Protein AF-A0A0K1PYE2-F1 (afdb_monomer_lite)

Sequence (99 aa):
MSRTDLDAFAVRWLQSVCDGTPLDPLLGGALDPAAFAERAAAVRTRLGGPLEGTVDEIVCEGERIAWRWTVRGQNGTARGVNFQEIAAGRAIAHWTLAI

pLDDT: mean 95.78, std 4.64, range [59.56, 98.44]

Organism: NCBI:txid1391654

Secondary structure (DSSP, 8-state):
--HHHHHHHHHHHHHHHHHT--SGGGB-TT--HHHHHHHHHHHHHHH-SS-EEEEEEEEEETTEEEEEEEEEETTEEEEEEEEEEEETTEEEEEEEEE-

Radius of gyration: 12.72 Å; chains: 1; bounding box: 27×24×35 Å

Foldseek 3Di:
DDPVLVVVLVVVQQVCLQVVPFCVVQADAPDDSVVVSVVSVVVDVQQDDRKDKDFPDWDDDPQWIKTKMWIHHPNGIWIWIKIFGDDPNHTNDIDIDID

Structure (mmCIF, N/CA/C/O backbone):
data_AF-A0A0K1PYE2-F1
#
_entry.id   AF-A0A0K1PYE2-F1
#
loop_
_atom_site.group_PDB
_atom_site.id
_atom_site.type_symbol
_atom_site.label_atom_id
_atom_site.label_alt_id
_atom_site.label_comp_id
_atom_site.label_asym_id
_atom_site.label_entity_id
_atom_site.label_seq_id
_atom_site.pdbx_PDB_ins_code
_atom_site.Cartn_x
_atom_site.Cartn_y
_atom_s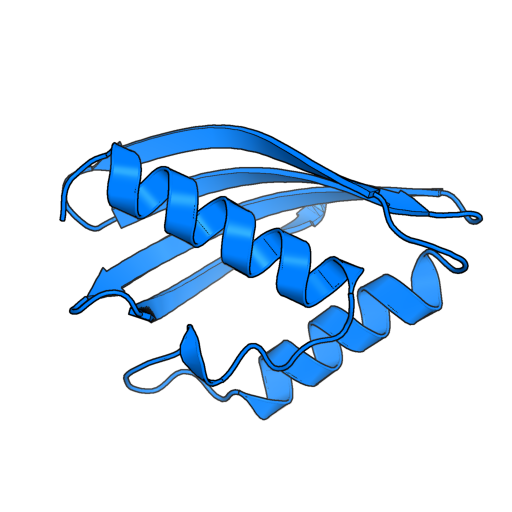ite.Cartn_z
_atom_site.occupancy
_atom_site.B_iso_or_equiv
_atom_site.auth_seq_id
_atom_site.auth_comp_id
_atom_site.auth_asym_id
_atom_site.auth_atom_id
_atom_site.pdbx_PDB_model_num
ATOM 1 N N . MET A 1 1 ? -7.984 2.398 16.968 1.00 86.06 1 MET A N 1
ATOM 2 C CA . MET A 1 1 ? -7.088 3.498 16.504 1.00 86.06 1 MET A CA 1
ATOM 3 C C . MET A 1 1 ? -7.907 4.713 16.051 1.00 86.06 1 MET A C 1
ATOM 5 O O . MET A 1 1 ? -9.103 4.545 15.837 1.00 86.06 1 MET A O 1
ATOM 9 N N . SER A 1 2 ? -7.329 5.917 15.920 1.00 93.56 2 SER A N 1
ATOM 10 C CA . SER A 1 2 ? -8.043 7.072 15.335 1.00 93.56 2 SER A CA 1
ATOM 11 C C . SER A 1 2 ? -8.041 7.016 13.800 1.00 93.56 2 SER A C 1
ATOM 13 O O . SER A 1 2 ? -7.204 6.335 13.208 1.00 93.56 2 SER A O 1
ATOM 15 N N . ARG A 1 3 ? -8.943 7.752 13.130 1.00 93.69 3 ARG A N 1
ATOM 16 C CA . ARG A 1 3 ? -8.928 7.847 11.658 1.00 93.69 3 ARG A CA 1
ATOM 17 C C . ARG A 1 3 ? -7.602 8.400 11.129 1.00 93.69 3 ARG A C 1
ATOM 19 O O . ARG A 1 3 ? -7.064 7.839 10.187 1.00 93.69 3 ARG A O 1
ATOM 26 N N . THR A 1 4 ? -7.042 9.414 11.783 1.00 96.06 4 THR A N 1
ATOM 27 C CA . THR A 1 4 ? -5.734 9.977 11.425 1.00 96.06 4 THR A CA 1
ATOM 28 C C . THR A 1 4 ? -4.625 8.922 11.451 1.00 96.06 4 THR A C 1
ATOM 30 O O . THR A 1 4 ? -3.777 8.902 10.562 1.00 96.06 4 THR A O 1
ATOM 33 N N . ASP A 1 5 ? -4.646 8.007 12.427 1.00 96.50 5 ASP A N 1
ATOM 34 C CA . ASP A 1 5 ? -3.661 6.919 12.499 1.00 96.50 5 ASP A CA 1
ATOM 35 C C . ASP A 1 5 ? -3.816 5.926 11.338 1.00 96.50 5 ASP A C 1
ATOM 37 O O . ASP A 1 5 ? -2.827 5.399 10.828 1.00 96.50 5 ASP A O 1
ATOM 41 N N . LEU A 1 6 ? -5.059 5.665 10.924 1.00 97.19 6 LEU A N 1
ATOM 42 C CA . LEU A 1 6 ? -5.387 4.771 9.814 1.00 97.19 6 LEU A CA 1
ATOM 43 C C . LEU A 1 6 ? -5.015 5.386 8.457 1.00 97.19 6 LEU A C 1
ATOM 45 O O . LEU A 1 6 ? -4.437 4.698 7.614 1.00 97.19 6 LEU A O 1
ATOM 49 N N . ASP A 1 7 ? -5.257 6.685 8.276 1.00 96.94 7 ASP A N 1
ATOM 50 C CA . ASP A 1 7 ? -4.814 7.436 7.098 1.00 96.94 7 ASP A CA 1
ATOM 51 C C . ASP A 1 7 ? -3.278 7.398 7.000 1.00 96.94 7 ASP A C 1
ATOM 53 O O . ASP A 1 7 ? -2.711 7.045 5.962 1.00 96.94 7 ASP A O 1
ATOM 57 N N . ALA A 1 8 ? -2.585 7.667 8.113 1.00 97.38 8 ALA A N 1
ATOM 58 C CA . ALA A 1 8 ? -1.126 7.602 8.183 1.00 97.38 8 ALA A CA 1
ATOM 59 C C . ALA A 1 8 ? -0.583 6.187 7.915 1.00 97.38 8 ALA A C 1
ATOM 61 O O . ALA A 1 8 ? 0.478 6.035 7.302 1.00 97.38 8 ALA A O 1
ATOM 62 N N . PHE A 1 9 ? -1.298 5.144 8.348 1.00 98.19 9 PHE A N 1
ATOM 63 C CA . PHE A 1 9 ? -0.953 3.757 8.046 1.00 98.19 9 PHE A CA 1
ATOM 64 C C . PHE A 1 9 ? -1.018 3.469 6.539 1.00 98.19 9 PHE A C 1
ATOM 66 O O . PHE A 1 9 ? -0.052 2.940 5.985 1.00 98.19 9 PHE A O 1
ATOM 73 N N . ALA A 1 10 ? -2.109 3.851 5.864 1.00 98.06 10 ALA A N 1
ATOM 74 C CA . ALA A 1 10 ? -2.272 3.648 4.422 1.00 98.06 10 ALA A CA 1
ATOM 75 C C . ALA A 1 10 ? -1.198 4.395 3.611 1.00 98.06 10 ALA A C 1
ATOM 77 O O . ALA A 1 10 ? -0.609 3.831 2.686 1.00 98.06 10 ALA A O 1
ATOM 78 N N . VAL A 1 11 ? -0.873 5.632 4.005 1.00 98.00 11 VAL A N 1
ATOM 79 C CA . VAL A 1 11 ? 0.196 6.423 3.375 1.00 98.00 11 VAL A CA 1
ATOM 80 C C . VAL A 1 11 ? 1.558 5.747 3.536 1.00 98.00 11 VAL A C 1
ATOM 82 O O . VAL A 1 11 ? 2.253 5.546 2.542 1.00 98.00 11 VAL A O 1
ATOM 85 N N . ARG A 1 12 ? 1.922 5.327 4.754 1.00 97.94 12 ARG A N 1
ATOM 86 C CA . ARG A 1 12 ? 3.179 4.600 5.016 1.00 97.94 12 ARG A CA 1
ATOM 87 C C . ARG A 1 12 ? 3.289 3.318 4.202 1.00 97.94 12 ARG A C 1
ATOM 89 O O . ARG A 1 12 ? 4.361 2.998 3.687 1.00 97.94 12 ARG A O 1
ATOM 96 N N . TRP A 1 13 ? 2.189 2.577 4.095 1.00 98.00 13 TRP A N 1
ATOM 97 C CA . TRP A 1 13 ? 2.133 1.373 3.277 1.00 98.00 13 TRP A CA 1
ATOM 98 C C . TRP A 1 13 ? 2.435 1.685 1.815 1.00 98.00 13 TRP A C 1
ATOM 100 O O . TRP A 1 13 ? 3.302 1.055 1.210 1.00 98.00 13 TRP A O 1
ATOM 110 N N . LEU A 1 14 ? 1.740 2.670 1.245 1.00 98.06 14 LEU A N 1
ATOM 111 C CA . LEU A 1 14 ? 1.906 3.054 -0.152 1.00 98.06 14 LEU A CA 1
ATOM 112 C C . LEU A 1 14 ? 3.315 3.583 -0.446 1.00 98.06 14 LEU A C 1
ATOM 114 O O . LEU A 1 14 ? 3.909 3.207 -1.457 1.00 98.06 14 LEU A O 1
ATOM 118 N N . GLN A 1 15 ? 3.869 4.390 0.458 1.00 97.88 15 GLN A N 1
ATOM 119 C CA . GLN A 1 15 ? 5.253 4.861 0.386 1.00 97.88 15 GLN A CA 1
ATOM 120 C C . GLN A 1 15 ? 6.236 3.692 0.388 1.00 97.88 15 GLN A C 1
ATOM 122 O O . GLN A 1 15 ? 7.105 3.634 -0.472 1.00 97.88 15 GLN A O 1
ATOM 127 N N . SER A 1 16 ? 6.039 2.697 1.259 1.00 97.50 16 SER A N 1
ATOM 128 C CA . SER A 1 16 ? 6.916 1.519 1.293 1.00 97.50 16 SER A CA 1
ATOM 129 C C . SER A 1 16 ? 6.912 0.750 -0.031 1.00 97.50 16 SER A C 1
ATOM 131 O O . SER A 1 16 ? 7.957 0.304 -0.506 1.00 97.50 16 SER A O 1
ATOM 133 N N . VAL A 1 17 ? 5.749 0.647 -0.685 1.00 96.56 17 VAL A N 1
ATOM 134 C CA . VAL A 1 17 ? 5.649 0.053 -2.027 1.00 96.56 17 VAL A CA 1
ATOM 135 C C . VAL A 1 17 ? 6.442 0.864 -3.054 1.00 96.56 17 VAL A C 1
ATOM 137 O O . VAL A 1 17 ? 7.190 0.260 -3.830 1.00 96.56 17 VAL A O 1
ATOM 140 N N . CYS A 1 18 ? 6.291 2.193 -3.050 1.00 97.56 18 CYS A N 1
ATOM 141 C CA . CYS A 1 18 ? 6.932 3.100 -4.006 1.00 97.56 18 CYS A CA 1
ATOM 142 C C . CYS A 1 18 ? 8.456 3.142 -3.835 1.00 97.56 18 CYS A C 1
ATOM 144 O O . CYS A 1 18 ? 9.186 2.954 -4.807 1.00 97.56 18 CYS A O 1
ATOM 146 N N . ASP A 1 19 ? 8.919 3.299 -2.597 1.00 96.38 19 ASP A N 1
ATOM 147 C CA . ASP A 1 19 ? 10.333 3.464 -2.243 1.00 96.38 19 ASP A CA 1
ATOM 148 C C . ASP A 1 19 ? 11.083 2.126 -2.187 1.00 96.38 19 ASP A C 1
ATOM 150 O O . ASP A 1 19 ? 12.312 2.080 -2.191 1.00 96.38 19 ASP A O 1
ATOM 154 N N . GLY A 1 20 ? 10.349 1.013 -2.121 1.00 94.81 20 GLY A N 1
ATOM 155 C CA . GLY A 1 20 ? 10.923 -0.317 -1.952 1.00 94.81 20 GLY A CA 1
ATOM 156 C C . GLY A 1 20 ? 11.472 -0.583 -0.557 1.00 94.81 20 GLY A C 1
ATOM 157 O O . GLY A 1 20 ? 12.331 -1.451 -0.402 1.00 94.81 20 GLY A O 1
ATOM 158 N N . THR A 1 21 ? 10.973 0.128 0.453 1.00 96.00 21 THR A N 1
ATOM 159 C CA . THR A 1 21 ? 11.297 -0.168 1.848 1.00 96.00 21 THR A CA 1
ATOM 160 C C . THR A 1 21 ? 10.494 -1.377 2.355 1.00 96.00 21 THR A C 1
ATOM 162 O O . THR A 1 21 ? 9.442 -1.713 1.796 1.00 96.00 21 THR A O 1
ATOM 165 N N . PRO A 1 22 ? 10.989 -2.090 3.384 1.00 95.19 22 PRO A N 1
ATOM 166 C CA . PRO A 1 22 ? 10.325 -3.289 3.891 1.00 95.19 22 PRO A CA 1
ATOM 167 C C . PRO A 1 22 ? 8.912 -3.014 4.423 1.00 95.19 22 PRO A C 1
ATOM 169 O O . PRO A 1 22 ? 8.705 -2.079 5.196 1.00 95.19 22 PRO A O 1
ATOM 172 N N . LEU A 1 23 ? 7.957 -3.879 4.064 1.00 96.00 23 LEU A N 1
ATOM 173 C CA . LEU A 1 23 ? 6.583 -3.836 4.584 1.00 96.00 23 LEU A CA 1
ATOM 174 C C . LEU A 1 23 ? 6.440 -4.541 5.940 1.00 96.00 23 LEU A C 1
ATOM 176 O O . LEU A 1 23 ? 5.470 -4.278 6.644 1.00 96.00 23 LEU A O 1
ATOM 180 N N . ASP A 1 24 ? 7.397 -5.382 6.338 1.00 95.38 24 ASP A N 1
ATOM 181 C CA . ASP A 1 24 ? 7.402 -6.173 7.576 1.00 95.38 24 ASP A CA 1
ATOM 182 C C . ASP A 1 24 ? 6.986 -5.378 8.830 1.00 95.38 24 ASP A C 1
ATOM 184 O O . ASP A 1 24 ? 6.177 -5.888 9.606 1.00 95.38 24 ASP A O 1
ATOM 188 N N . PRO A 1 25 ? 7.423 -4.115 9.043 1.00 96.38 25 PRO A N 1
ATOM 189 C CA . PRO A 1 25 ? 7.006 -3.337 10.214 1.00 96.38 25 PRO A CA 1
ATOM 190 C C . PRO A 1 25 ? 5.508 -2.991 10.243 1.00 96.38 25 PRO A C 1
ATOM 192 O O . PRO A 1 25 ? 4.978 -2.638 11.300 1.00 96.38 25 PRO A O 1
ATOM 195 N N . LEU A 1 26 ? 4.833 -3.054 9.092 1.00 96.94 26 LEU A N 1
ATOM 196 C CA . LEU A 1 26 ? 3.404 -2.782 8.912 1.00 96.94 26 LEU A CA 1
ATOM 197 C C . LEU A 1 26 ? 2.550 -4.049 8.986 1.00 96.94 26 LEU A C 1
ATOM 199 O O . LEU A 1 26 ? 1.323 -3.946 9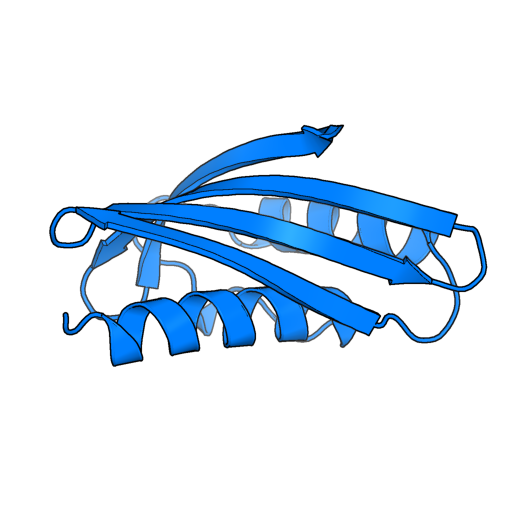.011 1.00 96.94 26 LEU A O 1
ATOM 203 N N . LEU A 1 27 ? 3.176 -5.225 9.006 1.00 97.19 27 LEU A N 1
ATOM 204 C CA . LEU A 1 27 ? 2.512 -6.521 8.992 1.00 97.19 27 LEU A CA 1
ATOM 205 C C . LEU A 1 27 ? 2.532 -7.144 10.391 1.00 97.19 27 LEU A C 1
ATOM 207 O O . LEU A 1 27 ? 3.515 -7.071 11.129 1.00 97.19 27 LEU A O 1
ATOM 211 N N . GLY A 1 28 ? 1.417 -7.752 10.775 1.00 94.81 28 GLY A N 1
ATOM 212 C CA . GLY A 1 28 ? 1.263 -8.498 12.016 1.00 94.81 28 GLY A CA 1
ATOM 213 C C . GLY A 1 28 ? 0.513 -9.809 11.797 1.00 94.81 28 GLY A C 1
ATOM 214 O O . GLY A 1 28 ? 0.028 -10.105 10.705 1.00 94.81 28 GLY A O 1
ATOM 215 N N . GLY A 1 29 ? 0.398 -10.596 12.869 1.00 86.06 29 GLY A N 1
ATOM 216 C CA . GLY A 1 29 ? -0.363 -11.844 12.857 1.00 86.06 29 GLY A CA 1
ATOM 217 C C . GLY A 1 29 ? 0.210 -12.881 11.885 1.00 86.06 29 GLY A C 1
ATOM 218 O O . GLY A 1 29 ? 1.390 -13.209 11.959 1.00 86.06 29 GLY A O 1
ATOM 219 N N . ALA A 1 30 ? -0.650 -13.409 11.010 1.00 87.69 30 ALA A N 1
ATOM 220 C CA . ALA A 1 30 ? -0.351 -14.509 10.086 1.00 87.69 30 ALA A CA 1
ATOM 221 C C . ALA A 1 30 ? -0.015 -14.057 8.648 1.00 87.69 30 ALA A C 1
ATOM 223 O O . ALA A 1 30 ? 0.060 -14.891 7.748 1.00 87.69 30 ALA A O 1
ATOM 224 N N . LEU A 1 31 ? 0.142 -12.751 8.402 1.00 95.56 31 LEU A N 1
ATOM 225 C CA . LEU A 1 31 ? 0.524 -12.248 7.081 1.00 95.56 31 LEU A CA 1
ATOM 226 C C . LEU A 1 31 ? 1.995 -12.574 6.795 1.00 95.56 31 LEU A C 1
ATOM 228 O O . LEU A 1 31 ? 2.857 -12.247 7.602 1.00 95.56 31 LEU A O 1
ATOM 232 N N . ASP A 1 32 ? 2.274 -13.174 5.636 1.00 94.56 32 ASP A N 1
ATOM 233 C CA . ASP A 1 32 ? 3.632 -13.513 5.192 1.00 94.56 32 ASP A CA 1
ATOM 234 C C . ASP A 1 32 ? 4.331 -12.303 4.544 1.00 94.56 32 ASP A C 1
ATOM 236 O O . ASP A 1 32 ? 3.968 -11.939 3.421 1.00 94.56 32 ASP A O 1
ATOM 240 N N . PRO A 1 33 ? 5.349 -11.691 5.180 1.00 94.06 33 PRO A N 1
ATOM 241 C CA . PRO A 1 33 ? 6.026 -10.523 4.625 1.00 94.06 33 PRO A CA 1
ATOM 242 C C . PRO A 1 33 ? 6.686 -10.770 3.266 1.00 94.06 33 PRO A C 1
ATOM 244 O O . PRO A 1 33 ? 6.704 -9.859 2.432 1.00 94.06 33 PRO A O 1
ATOM 247 N N . ALA A 1 34 ? 7.154 -11.994 2.995 1.00 94.50 34 ALA A N 1
ATOM 248 C CA . ALA A 1 34 ? 7.814 -12.325 1.734 1.00 94.50 34 ALA A CA 1
ATOM 249 C C . ALA A 1 34 ? 6.855 -12.173 0.542 1.00 94.50 34 ALA A C 1
ATOM 251 O O . ALA A 1 34 ? 7.198 -11.522 -0.447 1.00 94.50 34 ALA A O 1
ATOM 252 N N . ALA A 1 35 ? 5.617 -12.659 0.673 1.00 93.69 35 ALA A N 1
ATOM 253 C CA . ALA A 1 35 ? 4.583 -12.496 -0.347 1.00 93.69 35 ALA A CA 1
ATOM 254 C C . ALA A 1 35 ? 4.238 -11.016 -0.623 1.00 93.69 35 ALA A C 1
ATOM 256 O O . ALA A 1 35 ? 3.950 -10.627 -1.759 1.00 93.69 35 ALA A O 1
ATOM 257 N N . PHE A 1 36 ? 4.260 -10.152 0.398 1.00 94.81 36 PHE A N 1
ATOM 258 C CA . PHE A 1 36 ? 4.039 -8.712 0.210 1.00 94.81 36 PHE A CA 1
ATOM 259 C C . PHE A 1 36 ? 5.229 -8.025 -0.458 1.00 94.81 36 PHE A C 1
ATOM 261 O O . PHE A 1 36 ? 5.021 -7.188 -1.341 1.00 94.81 36 PHE A O 1
ATOM 268 N N . ALA A 1 37 ? 6.452 -8.393 -0.076 1.00 93.75 37 ALA A N 1
ATOM 269 C CA . ALA A 1 37 ? 7.669 -7.885 -0.695 1.00 93.75 37 ALA A CA 1
ATOM 270 C C . ALA A 1 37 ? 7.732 -8.250 -2.187 1.00 93.75 37 ALA A C 1
ATOM 272 O O . ALA A 1 37 ? 8.024 -7.381 -3.012 1.00 93.75 37 ALA A O 1
ATOM 273 N N . GLU A 1 38 ? 7.378 -9.489 -2.542 1.00 95.50 38 GLU A N 1
ATOM 274 C CA . GLU A 1 38 ? 7.313 -9.960 -3.930 1.00 95.50 38 GLU A CA 1
ATOM 275 C C . GLU A 1 38 ? 6.296 -9.157 -4.751 1.00 95.50 38 GLU A C 1
ATOM 277 O O . GLU A 1 38 ? 6.632 -8.627 -5.812 1.00 95.50 38 GLU A O 1
ATOM 282 N N . ARG A 1 39 ? 5.070 -8.973 -4.240 1.00 93.81 39 ARG A N 1
ATOM 283 C CA . ARG A 1 39 ? 4.049 -8.161 -4.926 1.00 93.81 39 ARG A CA 1
ATOM 284 C C . ARG A 1 39 ? 4.484 -6.709 -5.103 1.00 93.81 39 ARG A C 1
ATOM 286 O O . ARG A 1 39 ? 4.303 -6.148 -6.182 1.00 93.81 39 ARG A O 1
ATOM 293 N N . ALA A 1 40 ? 5.070 -6.097 -4.075 1.00 95.00 40 ALA A N 1
ATOM 294 C CA . ALA A 1 40 ? 5.557 -4.722 -4.157 1.00 95.00 40 ALA A CA 1
ATOM 295 C C . ALA A 1 40 ? 6.701 -4.592 -5.177 1.00 95.00 40 ALA A C 1
ATOM 297 O O . ALA A 1 40 ? 6.715 -3.652 -5.975 1.00 95.00 40 ALA A O 1
ATOM 298 N N . ALA A 1 41 ? 7.626 -5.556 -5.203 1.00 95.69 41 ALA A N 1
ATOM 299 C CA . ALA A 1 41 ? 8.688 -5.617 -6.202 1.00 95.69 41 ALA A CA 1
ATOM 300 C C . ALA A 1 41 ? 8.123 -5.770 -7.619 1.00 95.69 41 ALA A C 1
ATOM 302 O O . ALA A 1 41 ? 8.535 -5.032 -8.510 1.00 95.69 41 ALA A O 1
ATOM 303 N N . ALA A 1 42 ? 7.124 -6.633 -7.818 1.00 95.00 42 ALA A N 1
ATOM 304 C CA . ALA A 1 42 ? 6.466 -6.806 -9.111 1.00 95.00 42 ALA A CA 1
ATOM 305 C C . ALA A 1 42 ? 5.811 -5.506 -9.612 1.00 95.00 42 ALA A C 1
ATOM 307 O O . ALA A 1 42 ? 5.937 -5.174 -10.792 1.00 95.00 42 ALA A O 1
ATOM 308 N N . VAL A 1 43 ? 5.167 -4.730 -8.727 1.00 94.75 43 VAL A N 1
ATOM 309 C CA . VAL A 1 43 ? 4.627 -3.400 -9.067 1.00 94.75 43 VAL A CA 1
ATOM 310 C C . VAL A 1 43 ? 5.745 -2.451 -9.507 1.00 94.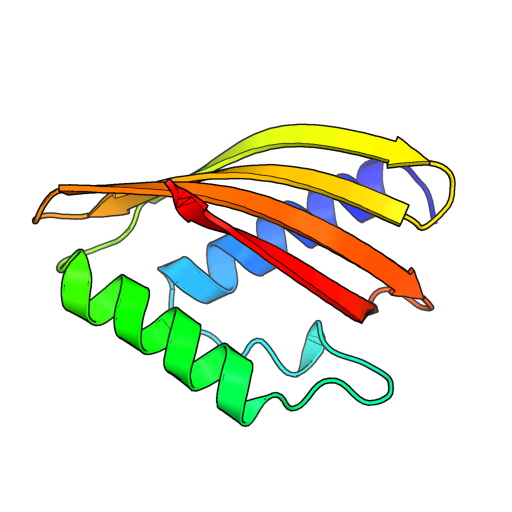75 43 VAL A C 1
ATOM 312 O O . VAL A 1 43 ? 5.621 -1.823 -10.559 1.00 94.75 43 VAL A O 1
ATOM 315 N N . ARG A 1 44 ? 6.855 -2.383 -8.760 1.00 96.56 44 ARG A N 1
ATOM 316 C CA . ARG A 1 44 ? 8.011 -1.540 -9.113 1.00 96.56 44 ARG A CA 1
ATOM 317 C C . ARG A 1 44 ? 8.644 -1.930 -10.440 1.00 96.56 44 ARG A C 1
ATOM 319 O O . ARG A 1 44 ? 8.855 -1.066 -11.286 1.00 96.56 44 ARG A O 1
ATOM 326 N N . THR A 1 45 ? 8.890 -3.218 -10.655 1.00 97.44 45 THR A N 1
ATOM 327 C CA . THR A 1 45 ? 9.442 -3.732 -11.913 1.00 97.44 45 THR A CA 1
ATOM 328 C C . THR A 1 45 ? 8.520 -3.433 -13.090 1.00 97.44 45 THR A C 1
ATOM 330 O O . THR A 1 45 ? 8.993 -2.980 -14.130 1.00 97.44 45 THR A O 1
ATOM 333 N N . ARG A 1 46 ? 7.206 -3.639 -12.932 1.00 96.81 46 ARG A N 1
ATOM 334 C CA . ARG A 1 46 ? 6.216 -3.351 -13.979 1.00 96.81 46 ARG A CA 1
ATOM 335 C C . ARG A 1 46 ? 6.187 -1.866 -14.337 1.00 96.81 46 ARG A C 1
ATOM 337 O O . ARG A 1 46 ? 6.171 -1.528 -15.518 1.00 96.81 46 ARG A O 1
ATOM 344 N N . LEU A 1 47 ? 6.122 -0.989 -13.337 1.00 97.75 47 LEU A N 1
ATOM 345 C CA . LEU A 1 47 ? 5.903 0.440 -13.558 1.00 97.75 47 LEU A CA 1
ATOM 346 C C . LEU A 1 47 ? 7.181 1.199 -13.914 1.00 97.75 47 LEU A C 1
ATOM 348 O O . LEU A 1 47 ? 7.084 2.155 -14.672 1.00 97.75 47 LEU A O 1
ATOM 352 N N . GLY A 1 48 ? 8.352 0.757 -13.452 1.00 96.75 48 GLY A N 1
ATOM 353 C CA . GLY A 1 48 ? 9.648 1.337 -13.804 1.00 96.75 48 GLY A CA 1
ATOM 354 C C . GLY A 1 48 ? 9.863 2.786 -13.340 1.00 96.75 48 GLY A C 1
ATOM 355 O O . GLY A 1 48 ? 8.929 3.571 -13.172 1.00 96.75 48 GLY A O 1
ATOM 356 N N . GLY A 1 49 ? 11.134 3.159 -13.172 1.00 92.19 49 GLY A N 1
ATOM 357 C CA . GLY A 1 49 ? 11.520 4.507 -12.750 1.00 92.19 49 GLY A CA 1
ATOM 358 C C . GLY A 1 49 ? 11.103 4.849 -11.310 1.00 92.19 49 GLY A C 1
ATOM 359 O O . GLY A 1 49 ? 10.698 3.962 -10.554 1.00 92.19 49 GLY A O 1
ATOM 360 N N . PRO A 1 50 ? 11.235 6.125 -10.904 1.00 95.12 50 PRO A N 1
ATOM 361 C CA . PRO A 1 50 ? 10.699 6.584 -9.630 1.00 95.12 50 PRO A CA 1
ATOM 362 C C . PRO A 1 50 ? 9.175 6.447 -9.637 1.00 95.12 50 PRO A C 1
ATOM 364 O O . PRO A 1 50 ? 8.521 6.792 -10.625 1.00 95.12 50 PRO A O 1
ATOM 367 N N . LEU A 1 51 ? 8.622 5.937 -8.539 1.00 98.00 51 LEU A N 1
ATOM 368 C CA . LEU A 1 51 ? 7.183 5.778 -8.390 1.00 98.00 51 LEU A CA 1
ATOM 369 C C . LEU A 1 51 ? 6.578 6.915 -7.574 1.00 98.00 51 LEU A C 1
ATOM 371 O O . LEU A 1 51 ? 7.142 7.345 -6.572 1.00 98.00 51 LEU A O 1
ATOM 375 N N . GLU A 1 52 ? 5.388 7.344 -7.977 1.00 97.81 52 GLU A N 1
ATOM 376 C CA . GLU A 1 52 ? 4.556 8.293 -7.243 1.00 97.81 52 GLU A CA 1
ATOM 377 C C . GLU A 1 52 ? 3.254 7.603 -6.826 1.00 97.81 52 GLU A C 1
ATOM 379 O O . GLU A 1 52 ? 2.499 7.118 -7.673 1.00 97.81 52 GLU A O 1
ATOM 384 N N . GLY A 1 53 ? 2.992 7.551 -5.520 1.00 97.69 53 GLY A N 1
ATOM 385 C CA . GLY A 1 53 ? 1.794 6.947 -4.946 1.00 97.69 53 GLY A CA 1
ATOM 386 C C . GLY A 1 53 ? 0.834 7.988 -4.372 1.00 97.69 53 GLY A C 1
ATOM 387 O O . GLY A 1 53 ? 1.249 8.911 -3.677 1.00 97.69 53 GLY A O 1
ATOM 388 N N . THR A 1 54 ? -0.464 7.809 -4.601 1.00 98.31 54 THR A N 1
ATOM 389 C CA . THR A 1 54 ? -1.536 8.579 -3.955 1.00 98.31 54 THR A CA 1
ATOM 390 C C . THR A 1 54 ? -2.542 7.639 -3.292 1.00 98.31 54 THR A C 1
ATOM 392 O O . THR A 1 54 ? -2.967 6.656 -3.902 1.00 98.31 54 THR A O 1
ATOM 395 N N . VAL A 1 55 ? -2.926 7.940 -2.047 1.00 98.31 55 VAL A N 1
ATOM 396 C CA . VAL A 1 55 ? -4.130 7.376 -1.417 1.00 98.31 55 VAL A CA 1
ATOM 397 C C . VAL A 1 55 ? -5.299 8.250 -1.861 1.00 98.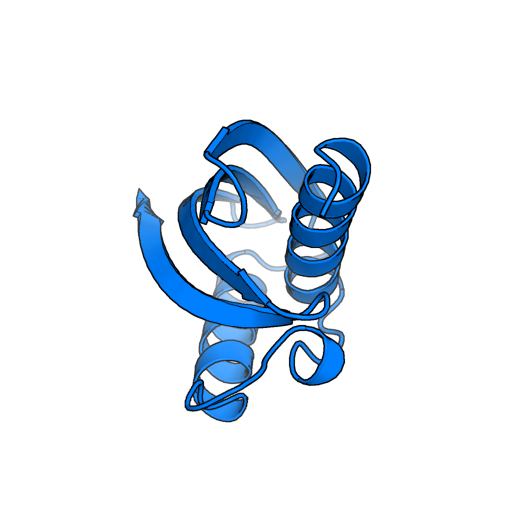31 55 VAL A C 1
ATOM 399 O O . VAL A 1 55 ? -5.387 9.407 -1.459 1.00 98.31 55 VAL A O 1
ATOM 402 N N . ASP A 1 56 ? -6.147 7.722 -2.740 1.00 97.94 56 ASP A N 1
ATOM 403 C CA . ASP A 1 56 ? -7.209 8.496 -3.392 1.00 97.94 56 ASP A CA 1
ATOM 404 C C . ASP A 1 56 ? -8.423 8.682 -2.468 1.00 97.94 56 ASP A C 1
ATOM 406 O O . ASP A 1 56 ? -9.059 9.732 -2.453 1.00 97.94 56 ASP A O 1
ATOM 410 N N . GLU A 1 57 ? -8.759 7.640 -1.707 1.00 97.38 57 GLU A N 1
ATOM 411 C CA . GLU A 1 57 ? -9.911 7.599 -0.809 1.00 97.38 57 GLU A CA 1
ATOM 412 C C . GLU A 1 57 ? -9.671 6.551 0.277 1.00 97.38 57 GLU A C 1
ATOM 414 O O . GLU A 1 57 ? -9.013 5.538 0.033 1.00 97.38 57 GLU A O 1
ATOM 419 N N . ILE A 1 58 ? -10.242 6.767 1.460 1.00 97.75 58 ILE A N 1
ATOM 420 C CA . ILE A 1 58 ? -10.223 5.804 2.558 1.00 97.75 58 ILE A CA 1
ATOM 421 C C . ILE A 1 58 ? -11.539 5.839 3.333 1.00 97.75 58 ILE A C 1
ATOM 423 O O . ILE A 1 58 ? -12.045 6.902 3.705 1.00 97.75 58 ILE A O 1
ATOM 427 N N . VAL A 1 59 ? -12.071 4.649 3.584 1.00 97.81 59 VAL A N 1
ATOM 428 C CA . VAL A 1 59 ? -13.234 4.383 4.427 1.00 97.81 59 VAL A CA 1
ATOM 429 C C . VAL A 1 59 ? -12.753 3.606 5.645 1.00 97.81 59 VAL A C 1
ATOM 431 O O . VAL A 1 59 ? -12.047 2.608 5.501 1.00 97.81 59 VAL A O 1
ATOM 434 N N . CYS A 1 60 ? -13.147 4.057 6.835 1.00 97.38 60 CYS A N 1
ATOM 435 C CA . CYS A 1 60 ? -12.777 3.433 8.102 1.00 97.38 60 CYS A CA 1
ATOM 436 C C . CYS A 1 60 ? -14.030 2.977 8.851 1.00 97.38 60 CYS A C 1
ATOM 438 O O . CYS A 1 60 ? -14.945 3.773 9.069 1.00 97.38 60 CYS A O 1
ATOM 440 N N . GLU A 1 61 ? -14.027 1.731 9.310 1.00 97.06 61 GLU A N 1
ATOM 441 C CA . GLU A 1 61 ? -15.034 1.161 10.201 1.00 97.06 61 GLU A CA 1
ATOM 442 C C . GLU A 1 61 ? -14.325 0.514 11.398 1.00 97.06 61 GLU A C 1
ATOM 444 O O . GLU A 1 61 ? -13.846 -0.621 11.340 1.00 97.06 61 GLU A O 1
ATOM 449 N N . GLY A 1 62 ? -14.196 1.272 12.490 1.00 96.00 62 GLY A N 1
ATOM 450 C CA . GLY A 1 62 ? -13.384 0.856 13.633 1.00 96.00 62 GLY A CA 1
ATOM 451 C C . GLY A 1 62 ? -11.919 0.682 13.227 1.00 96.00 62 GLY A C 1
ATOM 452 O O . GLY A 1 62 ? -11.265 1.653 12.857 1.00 96.00 62 GLY A O 1
ATOM 453 N N . GLU A 1 63 ? -11.408 -0.549 13.295 1.00 96.31 63 GLU A N 1
ATOM 454 C CA . GLU A 1 63 ? -10.039 -0.883 12.872 1.00 96.31 63 GLU A CA 1
ATOM 455 C C . GLU A 1 63 ? -9.969 -1.558 11.494 1.00 96.31 63 GLU A C 1
ATOM 457 O O . GLU A 1 63 ? -8.914 -2.033 11.074 1.00 96.31 63 GLU A O 1
ATOM 462 N N . ARG A 1 64 ? -11.087 -1.584 10.764 1.00 98.00 64 ARG A N 1
ATOM 463 C CA . ARG A 1 64 ? -11.139 -2.036 9.374 1.00 98.00 64 ARG A CA 1
ATOM 464 C C . ARG A 1 64 ? -11.058 -0.843 8.444 1.00 98.00 64 ARG A C 1
ATOM 466 O O . ARG A 1 64 ? -11.734 0.163 8.659 1.00 98.00 64 ARG A O 1
ATOM 473 N N . ILE A 1 65 ? -10.245 -0.967 7.404 1.00 98.12 65 ILE A N 1
ATOM 474 C CA . ILE A 1 65 ? -10.081 0.067 6.387 1.00 98.12 65 ILE A CA 1
ATOM 475 C C . ILE A 1 65 ? -10.251 -0.505 4.989 1.00 98.12 65 ILE A C 1
ATOM 477 O O . ILE A 1 65 ? -9.785 -1.605 4.691 1.00 98.12 65 ILE A O 1
ATOM 481 N N . ALA A 1 66 ? -10.877 0.282 4.124 1.00 98.38 66 ALA A N 1
ATOM 482 C CA . ALA A 1 66 ? -10.859 0.096 2.684 1.00 98.38 66 ALA A CA 1
ATOM 483 C C . ALA A 1 66 ? -10.304 1.372 2.056 1.00 98.38 66 ALA A C 1
ATOM 485 O O . ALA A 1 66 ? -10.840 2.453 2.296 1.00 98.38 66 ALA A O 1
ATOM 486 N N . TRP A 1 67 ? -9.227 1.276 1.282 1.00 98.25 67 TRP A N 1
ATOM 487 C CA . TRP A 1 67 ? -8.588 2.453 0.700 1.00 98.25 67 TRP A CA 1
ATOM 488 C C . TRP A 1 67 ? -8.187 2.241 -0.749 1.00 98.25 67 TRP A C 1
ATOM 490 O O . TRP A 1 67 ? -7.627 1.208 -1.125 1.00 98.25 67 TRP A O 1
ATOM 500 N N . ARG A 1 68 ? -8.499 3.250 -1.561 1.00 98.44 68 ARG A N 1
ATOM 501 C CA . ARG A 1 68 ? -8.148 3.334 -2.973 1.00 98.44 68 ARG A CA 1
ATOM 502 C C . ARG A 1 68 ? -6.765 3.933 -3.128 1.00 98.44 68 ARG A C 1
ATOM 504 O O . ARG A 1 68 ? -6.411 4.883 -2.429 1.00 98.44 68 ARG A O 1
ATOM 511 N N . TRP A 1 69 ? -6.016 3.413 -4.083 1.00 98.31 69 TRP A N 1
ATOM 512 C CA . TRP A 1 69 ? -4.684 3.900 -4.382 1.00 98.31 69 TRP A CA 1
ATOM 513 C C . TRP A 1 69 ? -4.421 3.968 -5.878 1.00 98.31 69 TRP A C 1
ATOM 515 O O . TRP A 1 69 ? -4.920 3.160 -6.668 1.00 98.31 69 TRP A O 1
ATOM 525 N N . THR A 1 70 ? -3.557 4.909 -6.232 1.00 98.38 70 THR A N 1
ATOM 526 C CA . THR A 1 70 ? -2.981 5.062 -7.562 1.00 98.38 70 THR A CA 1
ATOM 527 C C . THR A 1 70 ? -1.463 5.100 -7.426 1.00 98.38 70 THR A C 1
ATOM 529 O O . THR A 1 70 ? -0.936 5.873 -6.631 1.00 98.38 70 THR A O 1
ATOM 532 N N . VAL A 1 71 ? -0.753 4.287 -8.210 1.00 98.38 71 VAL A N 1
ATOM 533 C CA . VAL A 1 71 ? 0.712 4.332 -8.333 1.00 98.38 71 VAL A CA 1
ATOM 534 C C . VAL A 1 71 ? 1.074 4.623 -9.781 1.00 98.38 71 VAL A C 1
ATOM 536 O O . VAL A 1 71 ? 0.627 3.919 -10.689 1.00 98.38 71 VAL A O 1
ATOM 539 N N . ARG A 1 72 ? 1.887 5.652 -10.007 1.00 98.31 72 ARG A N 1
ATOM 540 C CA . ARG A 1 72 ? 2.399 6.044 -11.324 1.00 98.31 72 ARG A CA 1
ATOM 541 C C . ARG A 1 72 ? 3.893 5.766 -11.395 1.00 98.31 72 ARG A C 1
ATOM 543 O O . ARG A 1 72 ? 4.608 6.026 -10.436 1.00 98.31 72 ARG A O 1
ATOM 550 N N . GLY A 1 73 ? 4.346 5.257 -12.531 1.00 98.06 73 GLY A N 1
ATOM 551 C CA . GLY A 1 73 ? 5.761 5.125 -12.867 1.00 98.06 73 GLY A CA 1
ATOM 552 C C . GLY A 1 73 ? 5.989 5.443 -14.338 1.00 98.06 73 GLY A C 1
ATOM 553 O O . GLY A 1 73 ? 5.058 5.811 -15.060 1.00 98.06 73 GLY A O 1
ATOM 554 N N . GLN A 1 74 ? 7.222 5.276 -14.800 1.00 98.00 74 GLN A N 1
ATOM 555 C CA . GLN A 1 74 ? 7.622 5.598 -16.171 1.00 98.00 74 GLN A CA 1
ATOM 556 C C . GLN A 1 74 ? 6.801 4.842 -17.231 1.00 98.00 74 GLN A C 1
ATOM 558 O O . GLN A 1 74 ? 6.468 5.395 -18.277 1.00 98.00 74 GLN A O 1
ATOM 563 N N . ASN A 1 75 ? 6.461 3.586 -16.950 1.00 97.88 75 ASN A N 1
ATOM 564 C CA . ASN A 1 75 ? 5.821 2.661 -17.883 1.00 97.88 75 ASN A CA 1
ATOM 565 C C . ASN A 1 75 ? 4.293 2.611 -17.729 1.00 97.88 75 ASN A C 1
ATOM 567 O O . ASN A 1 75 ? 3.641 1.804 -18.392 1.00 97.88 75 ASN A O 1
ATOM 571 N N . GLY A 1 76 ? 3.701 3.435 -16.855 1.00 97.25 76 GLY A N 1
ATOM 572 C CA . GLY A 1 76 ? 2.248 3.555 -16.757 1.00 97.25 76 GLY A CA 1
ATOM 573 C C . GLY A 1 76 ? 1.712 3.802 -15.352 1.00 97.25 76 GLY A C 1
ATOM 574 O O . GLY A 1 76 ? 2.332 4.440 -14.505 1.00 97.25 7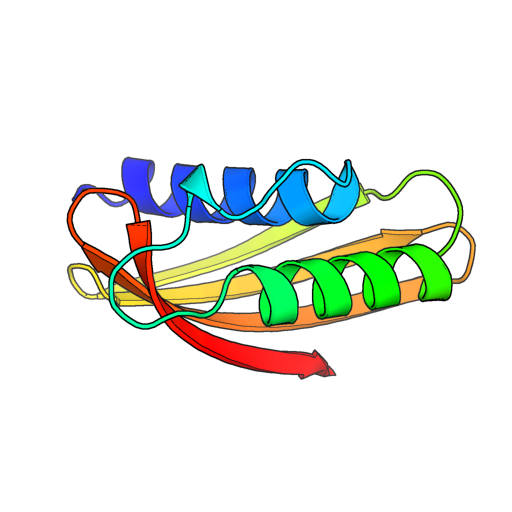6 GLY A O 1
ATOM 575 N N . THR A 1 77 ? 0.492 3.326 -15.114 1.00 97.44 77 THR A N 1
ATOM 576 C CA . THR A 1 77 ? -0.239 3.530 -13.861 1.00 97.44 77 THR A CA 1
ATOM 577 C C . THR A 1 77 ? -0.894 2.228 -13.420 1.00 97.44 77 THR A C 1
ATOM 579 O O . THR A 1 77 ? -1.490 1.530 -14.239 1.00 97.44 77 THR A O 1
ATOM 582 N N . ALA A 1 78 ? -0.805 1.922 -12.130 1.00 96.75 78 ALA A N 1
ATOM 583 C CA . ALA A 1 78 ? -1.562 0.864 -11.474 1.00 96.75 78 ALA A CA 1
ATOM 584 C C . ALA A 1 78 ? -2.564 1.481 -10.496 1.00 96.75 78 ALA A C 1
ATOM 586 O O . ALA A 1 78 ? -2.269 2.499 -9.862 1.00 96.75 78 ALA A O 1
ATOM 587 N N . ARG A 1 79 ? -3.743 0.870 -10.375 1.00 97.62 79 ARG A N 1
ATOM 588 C CA . ARG A 1 79 ? -4.773 1.290 -9.425 1.00 97.62 79 ARG A CA 1
ATOM 589 C C . ARG A 1 79 ? -5.347 0.084 -8.706 1.00 97.62 79 ARG A C 1
ATOM 591 O O . ARG A 1 79 ? -5.377 -1.025 -9.241 1.00 97.62 79 ARG A O 1
ATOM 598 N N . GLY A 1 80 ? -5.845 0.312 -7.505 1.00 97.06 80 GLY A N 1
ATOM 599 C CA . GLY A 1 80 ? -6.529 -0.735 -6.774 1.00 97.06 80 GLY A CA 1
ATOM 600 C C . GLY A 1 80 ? -7.153 -0.248 -5.487 1.00 97.06 80 GLY A C 1
ATOM 601 O O . GLY A 1 80 ? -7.129 0.937 -5.152 1.00 97.06 80 GLY A O 1
ATOM 602 N N . VAL A 1 81 ? -7.733 -1.206 -4.782 1.00 98.19 81 VAL A N 1
ATOM 603 C CA . VAL A 1 81 ? -8.344 -1.031 -3.474 1.00 98.19 81 VAL A CA 1
ATOM 604 C C . VAL A 1 81 ? -7.767 -2.079 -2.547 1.00 98.19 81 VAL A C 1
ATOM 606 O O . VAL A 1 81 ? -7.771 -3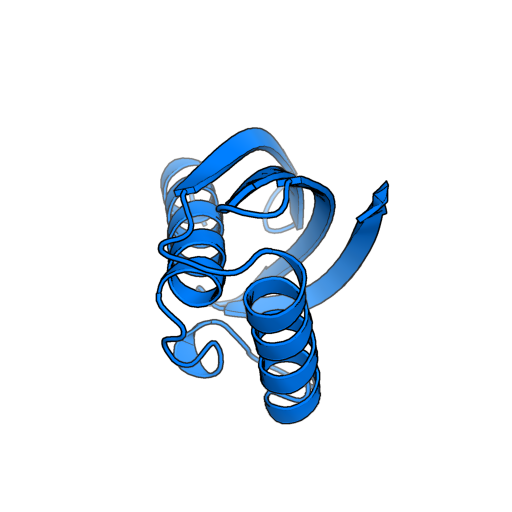.267 -2.873 1.00 98.19 81 VAL A O 1
ATOM 609 N N . ASN A 1 82 ? -7.279 -1.641 -1.397 1.00 97.88 82 ASN A N 1
ATOM 610 C CA . ASN A 1 82 ? -6.847 -2.518 -0.322 1.00 97.88 82 ASN A CA 1
ATOM 611 C C . ASN A 1 82 ? -7.915 -2.545 0.766 1.00 97.88 82 ASN A C 1
ATOM 613 O O . ASN A 1 82 ? -8.427 -1.500 1.159 1.00 97.88 82 ASN A O 1
ATOM 617 N N . PHE A 1 83 ? -8.203 -3.736 1.270 1.00 98.19 83 PHE A N 1
ATOM 618 C CA . PHE A 1 83 ? -9.069 -3.993 2.413 1.00 98.19 83 PHE A CA 1
ATOM 619 C C . PHE A 1 83 ? -8.200 -4.574 3.515 1.00 98.19 83 PHE A C 1
ATOM 621 O O . PHE A 1 83 ? -7.461 -5.527 3.260 1.00 98.19 83 PHE A O 1
ATOM 628 N N . GLN A 1 84 ? -8.232 -4.000 4.712 1.00 97.94 84 GLN A N 1
ATOM 629 C CA . GLN A 1 84 ? -7.362 -4.420 5.808 1.00 97.94 84 GLN A CA 1
ATOM 630 C C . GLN A 1 84 ? -8.086 -4.372 7.145 1.00 97.94 84 GLN A C 1
ATOM 632 O O . GLN A 1 84 ? -8.920 -3.500 7.378 1.00 97.94 84 GLN A O 1
ATOM 637 N N . GLU A 1 85 ? -7.714 -5.286 8.034 1.00 97.75 85 GLU A N 1
ATOM 638 C CA . GLU A 1 85 ? -7.978 -5.163 9.466 1.00 97.75 85 GLU A CA 1
ATOM 639 C C . GLU A 1 85 ? -6.663 -4.812 10.161 1.00 97.75 85 GLU A C 1
ATOM 641 O O . GLU A 1 85 ? -5.638 -5.461 9.921 1.00 97.75 85 GLU A O 1
ATOM 646 N N . ILE A 1 86 ? -6.684 -3.757 10.973 1.00 97.38 86 ILE A N 1
ATOM 647 C CA . ILE A 1 86 ? -5.520 -3.212 11.664 1.00 97.38 86 ILE A CA 1
ATOM 648 C C . ILE A 1 86 ? -5.645 -3.524 13.152 1.00 97.38 86 ILE A C 1
ATOM 650 O O . ILE A 1 86 ? -6.681 -3.285 13.748 1.00 97.38 86 ILE A O 1
ATOM 654 N N . ALA A 1 87 ? -4.581 -4.011 13.773 1.00 95.69 87 ALA A N 1
ATOM 655 C CA . ALA A 1 87 ? -4.505 -4.167 15.218 1.00 95.69 87 ALA A CA 1
ATOM 656 C C . ALA A 1 87 ? -3.114 -3.745 15.690 1.00 95.69 87 ALA A C 1
ATOM 658 O O . ALA A 1 87 ? -2.106 -4.084 15.067 1.00 95.69 87 ALA A O 1
ATOM 659 N N . ALA A 1 88 ? -3.052 -2.971 16.777 1.00 94.00 88 ALA A N 1
ATOM 660 C CA . ALA A 1 88 ? -1.797 -2.452 17.333 1.00 94.00 88 ALA A CA 1
ATOM 661 C C . ALA A 1 88 ? -0.882 -1.771 16.281 1.00 94.00 88 ALA A C 1
ATOM 663 O O . ALA A 1 88 ? 0.338 -1.928 16.296 1.00 94.00 88 ALA A O 1
ATOM 664 N N . GLY A 1 89 ? -1.478 -1.026 15.340 1.00 95.12 89 GLY A N 1
ATOM 665 C CA . GLY A 1 89 ? -0.749 -0.289 14.299 1.00 95.12 89 GLY A CA 1
ATOM 666 C C . GLY A 1 89 ? -0.197 -1.140 13.149 1.00 95.12 89 GLY A C 1
ATOM 667 O O . GLY A 1 89 ? 0.615 -0.633 12.369 1.00 95.12 89 GLY A O 1
ATOM 668 N N . ARG A 1 90 ? -0.616 -2.406 13.039 1.00 97.62 90 ARG A N 1
ATOM 669 C CA . ARG A 1 90 ? -0.194 -3.357 12.002 1.00 97.62 90 ARG A CA 1
ATOM 670 C C . ARG A 1 90 ? -1.399 -3.987 11.316 1.00 97.62 90 ARG A C 1
ATOM 672 O O . ARG A 1 90 ? -2.406 -4.243 11.967 1.00 97.62 90 ARG A O 1
ATOM 679 N N . ALA A 1 91 ? -1.289 -4.285 10.026 1.00 97.75 91 ALA A N 1
ATOM 680 C CA . ALA A 1 91 ? -2.291 -5.087 9.336 1.00 97.75 91 ALA A CA 1
ATOM 681 C C . ALA A 1 91 ? -2.206 -6.538 9.816 1.00 97.75 91 ALA A C 1
ATOM 683 O O . ALA A 1 91 ? -1.138 -7.145 9.759 1.00 97.75 91 ALA A O 1
ATOM 684 N N . ILE A 1 92 ? -3.329 -7.088 10.267 1.00 97.50 92 ILE A N 1
ATOM 685 C CA . ILE A 1 92 ? -3.471 -8.500 10.655 1.00 97.50 92 ILE A CA 1
ATOM 686 C C . ILE A 1 92 ? -4.268 -9.308 9.628 1.00 97.50 92 ILE A C 1
ATOM 688 O O . ILE A 1 92 ? -4.212 -10.535 9.627 1.00 97.50 92 ILE A O 1
ATOM 692 N N . ALA A 1 93 ? -4.965 -8.621 8.723 1.00 97.06 93 ALA A N 1
ATOM 693 C CA . ALA A 1 93 ? -5.612 -9.200 7.558 1.00 97.06 93 ALA A CA 1
ATOM 694 C C . ALA A 1 93 ? -5.530 -8.219 6.380 1.00 97.06 93 ALA A C 1
ATOM 696 O O . ALA A 1 93 ? -5.519 -7.002 6.586 1.00 97.06 93 ALA A O 1
ATOM 697 N N . HIS A 1 94 ? -5.433 -8.735 5.153 1.00 97.00 94 HIS A N 1
ATOM 698 C CA . HIS A 1 94 ? -5.286 -7.907 3.960 1.00 97.00 94 HIS A CA 1
ATOM 699 C C . HIS A 1 94 ? -5.794 -8.610 2.699 1.00 97.00 94 HIS A C 1
ATOM 701 O O . HIS A 1 94 ? -5.459 -9.768 2.445 1.00 97.00 94 HIS A O 1
ATOM 707 N N . TRP A 1 95 ? -6.505 -7.855 1.865 1.00 94.81 95 TRP A N 1
ATOM 708 C CA . TRP A 1 95 ? -6.936 -8.245 0.526 1.00 94.81 95 TRP A CA 1
ATOM 709 C C . TRP A 1 95 ? -6.784 -7.060 -0.425 1.00 94.81 95 TRP A C 1
ATOM 711 O O . TRP A 1 95 ? -6.976 -5.912 -0.024 1.00 94.81 95 TRP A O 1
ATOM 721 N N . THR A 1 96 ? -6.498 -7.334 -1.695 1.00 94.25 96 THR A N 1
ATOM 722 C CA . THR A 1 96 ? -6.415 -6.304 -2.737 1.00 94.25 96 THR A CA 1
ATOM 723 C C . THR A 1 96 ? -7.315 -6.674 -3.901 1.00 94.25 96 THR A C 1
ATOM 725 O O . THR A 1 96 ? -7.268 -7.801 -4.390 1.00 94.25 96 THR A O 1
ATOM 728 N N . LEU A 1 97 ? -8.079 -5.698 -4.384 1.00 91.81 97 LEU A N 1
ATOM 729 C CA . LEU A 1 97 ? -8.698 -5.724 -5.705 1.00 91.81 97 LEU A CA 1
ATOM 730 C C . LEU A 1 97 ? -7.951 -4.723 -6.589 1.00 91.81 97 LEU A C 1
ATOM 732 O O . LEU A 1 97 ? -8.001 -3.522 -6.335 1.00 91.81 97 LEU A O 1
ATOM 736 N N . ALA A 1 98 ? -7.226 -5.209 -7.594 1.00 79.38 98 ALA A N 1
ATOM 737 C CA . ALA A 1 98 ? -6.488 -4.372 -8.541 1.00 79.38 98 ALA A CA 1
ATOM 738 C C . ALA A 1 98 ? -7.207 -4.328 -9.896 1.00 79.38 98 ALA A C 1
ATOM 740 O O . ALA A 1 98 ? -7.798 -5.330 -10.305 1.00 79.38 98 ALA A O 1
ATOM 741 N N . ILE A 1 99 ? -7.146 -3.172 -10.566 1.00 59.56 99 ILE A N 1
ATOM 742 C CA . ILE A 1 99 ? -7.725 -2.923 -11.899 1.00 59.56 99 ILE A CA 1
ATOM 743 C C . ILE A 1 99 ? -6.605 -2.505 -12.854 1.00 59.56 99 ILE A C 1
ATOM 745 O O . ILE A 1 99 ? -5.781 -1.643 -12.464 1.00 59.56 99 ILE A O 1
#

InterPro domains:
  IPR032710 NTF2-like domain superfamily [SSF54427] (25-97)